Protein AF-A0A920L486-F1 (afdb_monomer)

Secondary structure (DSSP, 8-state):
--TT-TT--EEEEEEEEEETTEEEEEEEEEE-GGGG-----------

Nearest PDB structures (foldseek):
  4rnd-assembly1_C  TM=5.799E-01  e=6.461E+00  Saccharomyces cerevisiae S288C
  5d80-assembly1_G  TM=4.880E-01  e=8.951E+00  Saccharomyces cerevisiae S288C
  7a5k-assembly1_a3  TM=4.281E-01  e=6.896E+00  Homo sapiens

Sequence (47 aa):
MPLHTLRADVDYGLAEANTTYGVIGVKAWVLGVKCLIPKIRTQSKRQ

Mean predicted aligned error: 11.52 Å

Solvent-accessible surface area (backbone atoms only — not comparable to full-atom values): 3434 Å² total; per-residue (Å²): 129,77,85,85,46,96,83,59,59,63,52,81,49,80,48,77,46,84,49,101,90,46,78,46,81,45,81,52,79,47,78,54,73,78,81,77,60,81,80,79,80,77,78,70,87,74,132

Structure (mmCIF, N/CA/C/O backbone):
data_AF-A0A920L486-F1
#
_entry.id   AF-A0A920L486-F1
#
loop_
_atom_site.group_PDB
_atom_site.id
_atom_site.type_symbol
_atom_site.label_atom_id
_atom_site.label_alt_id
_atom_site.label_comp_id
_atom_site.label_asy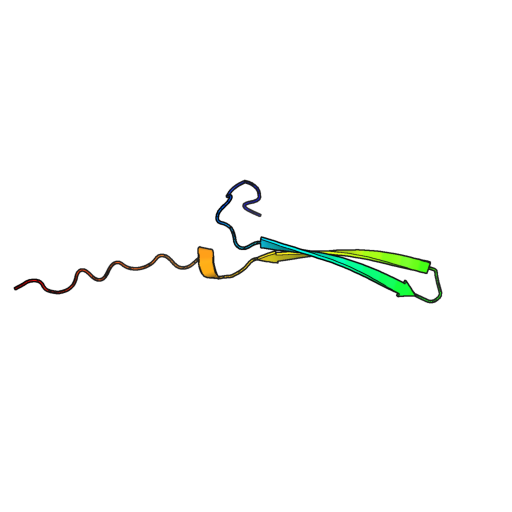m_id
_atom_site.label_entity_id
_atom_site.label_seq_id
_atom_site.pdbx_PDB_ins_code
_atom_site.Cartn_x
_atom_site.Cartn_y
_atom_site.Cartn_z
_atom_site.occupancy
_atom_site.B_iso_or_equiv
_atom_site.auth_seq_id
_atom_site.auth_comp_id
_atom_site.auth_asym_id
_atom_site.auth_atom_id
_atom_site.pdbx_PDB_model_num
ATOM 1 N N . MET A 1 1 ? 14.323 2.859 -3.989 1.00 58.38 1 MET A N 1
ATOM 2 C CA . MET A 1 1 ? 13.225 2.578 -4.939 1.00 58.38 1 MET A CA 1
ATOM 3 C C . MET A 1 1 ? 13.450 3.451 -6.165 1.00 58.38 1 MET A C 1
ATOM 5 O O . MET A 1 1 ? 13.536 4.661 -5.975 1.00 58.38 1 MET A O 1
ATOM 9 N N . PRO A 1 2 ? 13.623 2.903 -7.377 1.00 53.38 2 PRO A N 1
ATOM 10 C CA . PRO A 1 2 ? 13.762 3.694 -8.599 1.00 53.38 2 PRO A CA 1
ATOM 11 C C . PRO A 1 2 ? 12.404 4.326 -8.959 1.00 53.38 2 PRO A C 1
ATOM 13 O O . PRO A 1 2 ? 11.716 3.890 -9.870 1.00 53.38 2 PRO A O 1
ATOM 16 N N . LEU A 1 3 ? 11.989 5.340 -8.196 1.00 59.22 3 LEU A N 1
ATOM 17 C CA . LEU A 1 3 ? 10.710 6.053 -8.340 1.00 59.22 3 LEU A CA 1
ATOM 18 C C . LEU A 1 3 ? 10.640 6.942 -9.591 1.00 59.22 3 LEU A C 1
ATOM 20 O O . LEU A 1 3 ? 9.576 7.447 -9.922 1.00 59.22 3 LEU A O 1
ATOM 24 N N . HIS A 1 4 ? 11.766 7.147 -10.275 1.00 59.31 4 HIS A N 1
ATOM 25 C CA . HIS A 1 4 ? 11.883 8.084 -11.393 1.00 59.31 4 HIS A CA 1
ATOM 26 C C . HIS A 1 4 ? 11.992 7.397 -12.764 1.00 59.31 4 HIS A C 1
ATOM 28 O O . HIS A 1 4 ? 12.212 8.057 -13.779 1.00 59.31 4 HIS A O 1
ATOM 34 N N . THR A 1 5 ? 11.873 6.066 -12.813 1.00 61.09 5 THR A N 1
ATOM 35 C CA . THR A 1 5 ? 12.013 5.280 -14.043 1.00 61.09 5 THR A CA 1
ATOM 36 C C . THR A 1 5 ? 10.629 4.825 -14.512 1.00 61.09 5 THR A C 1
ATOM 38 O O . THR A 1 5 ? 10.101 3.844 -14.008 1.00 61.09 5 THR A O 1
ATOM 41 N N . LEU A 1 6 ? 10.052 5.497 -15.517 1.00 60.22 6 LEU A N 1
ATOM 42 C CA . LEU A 1 6 ? 8.723 5.212 -16.114 1.00 60.22 6 LEU A CA 1
ATOM 43 C C . LEU A 1 6 ? 8.525 3.772 -16.651 1.00 60.22 6 LEU A C 1
ATOM 45 O O . LEU A 1 6 ? 7.441 3.417 -17.097 1.00 60.22 6 LEU A O 1
ATOM 49 N N . ARG A 1 7 ? 9.579 2.948 -16.652 1.00 57.50 7 ARG A N 1
ATOM 50 C CA . ARG A 1 7 ? 9.588 1.537 -17.075 1.00 57.50 7 ARG A CA 1
ATOM 51 C C . ARG A 1 7 ? 9.701 0.544 -15.912 1.00 57.50 7 ARG A C 1
ATOM 53 O O . ARG A 1 7 ? 9.837 -0.652 -16.165 1.00 57.50 7 ARG A O 1
ATOM 60 N N . ALA A 1 8 ? 9.707 1.020 -14.670 1.00 61.78 8 ALA A N 1
ATOM 61 C CA . ALA A 1 8 ? 9.705 0.160 -13.499 1.00 61.78 8 ALA A CA 1
ATOM 62 C C . ALA A 1 8 ? 8.285 -0.373 -13.253 1.00 61.78 8 ALA A C 1
ATOM 64 O O . ALA A 1 8 ? 7.333 0.398 -13.172 1.00 61.78 8 ALA A O 1
ATOM 65 N N . ASP A 1 9 ? 8.170 -1.696 -13.153 1.00 63.66 9 ASP A N 1
ATOM 66 C CA . ASP A 1 9 ? 6.943 -2.424 -12.815 1.00 63.66 9 ASP A CA 1
ATOM 67 C C . ASP A 1 9 ? 6.710 -2.269 -11.301 1.00 63.66 9 ASP A C 1
ATOM 69 O O . ASP A 1 9 ? 7.191 -3.076 -10.497 1.00 63.66 9 ASP A O 1
ATOM 73 N N . VAL A 1 10 ? 6.146 -1.126 -10.899 1.00 70.25 10 VAL A N 1
ATOM 74 C CA . VAL A 1 10 ? 5.861 -0.794 -9.497 1.00 70.25 10 VAL A CA 1
ATOM 75 C C . VAL A 1 10 ? 4.357 -0.710 -9.318 1.00 70.25 10 VAL A C 1
ATOM 77 O O . VAL A 1 10 ? 3.735 0.272 -9.725 1.00 70.25 10 VAL A O 1
ATOM 80 N N . ASP A 1 11 ? 3.788 -1.722 -8.674 1.00 74.38 11 ASP A N 1
ATOM 81 C CA . ASP A 1 11 ? 2.370 -1.746 -8.349 1.00 74.38 11 ASP A CA 1
ATOM 82 C C . ASP A 1 11 ? 2.131 -1.010 -7.030 1.00 74.38 11 ASP A C 1
ATOM 84 O O . ASP A 1 11 ? 2.763 -1.281 -5.998 1.00 74.38 11 ASP A O 1
ATOM 88 N N . TYR A 1 12 ? 1.214 -0.046 -7.080 1.00 77.06 12 TYR A N 1
ATOM 89 C CA . TYR A 1 12 ? 0.791 0.736 -5.931 1.00 77.06 12 TYR A CA 1
ATOM 90 C C . TYR A 1 12 ? -0.590 0.288 -5.462 1.00 77.06 12 TYR A C 1
ATOM 92 O O . TYR A 1 12 ? -1.567 0.414 -6.198 1.00 77.06 12 TYR A O 1
ATOM 100 N N . GLY A 1 13 ? -0.668 -0.201 -4.224 1.00 77.94 13 GLY A N 1
ATOM 101 C CA . GLY A 1 13 ? -1.919 -0.609 -3.592 1.00 77.94 13 GLY A CA 1
ATOM 102 C C . GLY A 1 13 ? -2.204 0.207 -2.337 1.00 77.94 13 GLY A C 1
ATOM 103 O O . GLY A 1 13 ? -1.341 0.348 -1.465 1.00 77.94 13 GLY A O 1
ATOM 104 N N . LEU A 1 14 ? -3.431 0.719 -2.243 1.00 82.44 14 LEU A N 1
ATOM 105 C CA . LEU A 1 14 ? -4.010 1.252 -1.014 1.00 82.44 14 LEU A CA 1
ATOM 106 C C . LEU A 1 14 ? -5.068 0.273 -0.521 1.00 82.44 14 LEU A C 1
ATOM 108 O O . LEU A 1 14 ? -5.954 -0.107 -1.284 1.00 82.44 14 LEU A O 1
ATOM 112 N N . ALA A 1 15 ? -4.970 -0.124 0.743 1.00 83.62 15 ALA A N 1
ATOM 113 C CA . ALA A 1 15 ? -5.980 -0.939 1.399 1.00 83.62 15 ALA A CA 1
ATOM 114 C C . ALA A 1 15 ? -6.319 -0.341 2.765 1.00 83.62 15 ALA A C 1
ATOM 116 O O . ALA A 1 15 ? -5.435 0.101 3.502 1.00 83.62 15 ALA A O 1
ATOM 117 N N . GLU A 1 16 ? -7.604 -0.345 3.099 1.00 86.50 16 GLU A N 1
ATOM 118 C CA . GLU A 1 16 ? -8.111 0.088 4.398 1.00 86.50 16 GLU A CA 1
ATOM 119 C C . GLU A 1 16 ? -8.474 -1.148 5.221 1.00 86.50 16 GLU A C 1
ATOM 121 O O . GLU A 1 16 ? -9.241 -2.004 4.778 1.00 86.50 16 GLU A O 1
ATOM 126 N N . ALA A 1 17 ? -7.901 -1.266 6.418 1.00 84.19 17 ALA A N 1
ATOM 127 C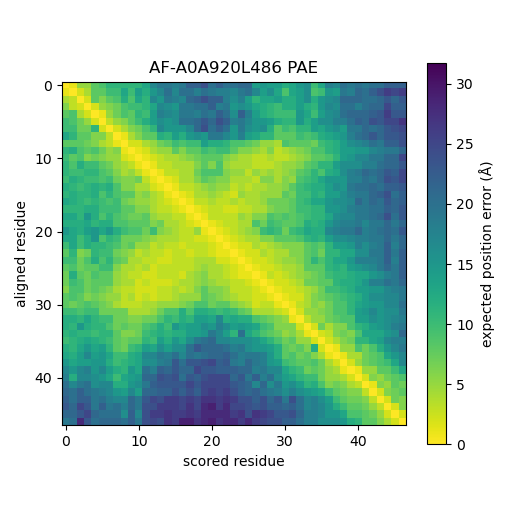 CA . ALA A 1 17 ? -8.223 -2.329 7.358 1.00 84.19 17 ALA A CA 1
ATOM 128 C C . ALA A 1 17 ? -9.182 -1.794 8.428 1.00 84.19 17 ALA A C 1
ATOM 130 O O . ALA A 1 17 ? -8.801 -0.954 9.246 1.00 84.19 17 ALA A O 1
ATOM 131 N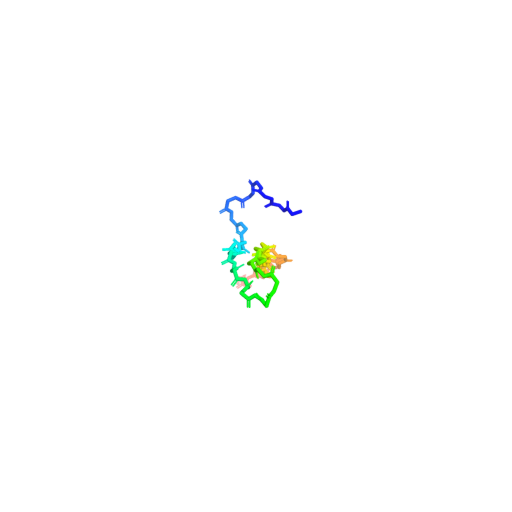 N . ASN A 1 18 ? -10.414 -2.307 8.442 1.00 89.56 18 ASN A N 1
ATOM 132 C CA . ASN A 1 18 ? -11.387 -2.013 9.493 1.00 89.56 18 ASN A CA 1
ATOM 133 C C . ASN A 1 18 ? -11.120 -2.898 10.709 1.00 89.56 18 ASN A C 1
ATOM 135 O O . ASN A 1 18 ? -11.334 -4.109 10.674 1.00 89.56 18 ASN A O 1
ATOM 139 N N . THR A 1 19 ? -10.667 -2.283 11.794 1.00 89.56 19 THR A N 1
ATOM 140 C CA . THR A 1 19 ? -10.430 -2.945 13.077 1.00 89.56 19 THR A CA 1
ATOM 141 C C . THR A 1 19 ? -11.407 -2.427 14.126 1.00 89.56 19 THR A C 1
ATOM 143 O O . THR A 1 19 ? -12.005 -1.363 13.969 1.00 89.56 19 THR A O 1
ATOM 146 N N . THR A 1 20 ? -11.551 -3.150 15.236 1.00 87.88 20 THR A N 1
ATOM 147 C CA . THR A 1 20 ? -12.425 -2.773 16.362 1.00 87.88 20 THR A CA 1
ATOM 148 C C . THR A 1 20 ? -12.109 -1.385 16.937 1.00 87.88 20 THR A C 1
ATOM 150 O O . THR A 1 20 ? -12.967 -0.763 17.553 1.00 87.88 20 THR A O 1
ATOM 153 N N . TYR A 1 21 ? -10.887 -0.890 16.718 1.00 87.06 21 TYR A N 1
ATOM 154 C CA . TYR A 1 21 ? -10.405 0.405 17.200 1.00 87.06 21 TYR A CA 1
ATOM 155 C C . TYR A 1 21 ? -10.417 1.508 16.129 1.00 87.06 21 TYR A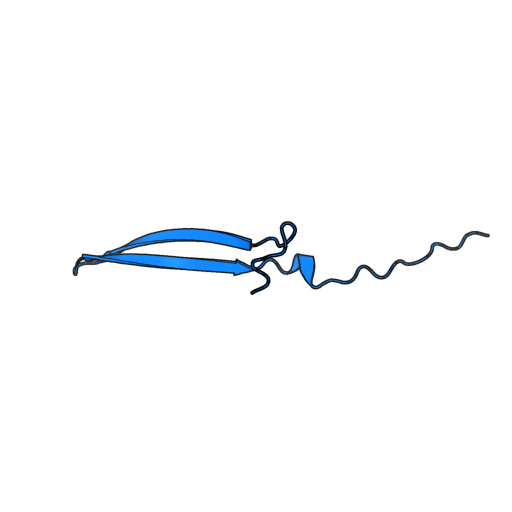 C 1
ATOM 157 O O . TYR A 1 21 ? -10.029 2.637 16.421 1.00 87.06 21 TYR A O 1
ATOM 165 N N . GLY A 1 22 ? -10.855 1.207 14.902 1.00 90.12 22 GLY A N 1
ATOM 166 C CA . GLY A 1 22 ? -10.929 2.164 13.799 1.00 90.12 22 GLY 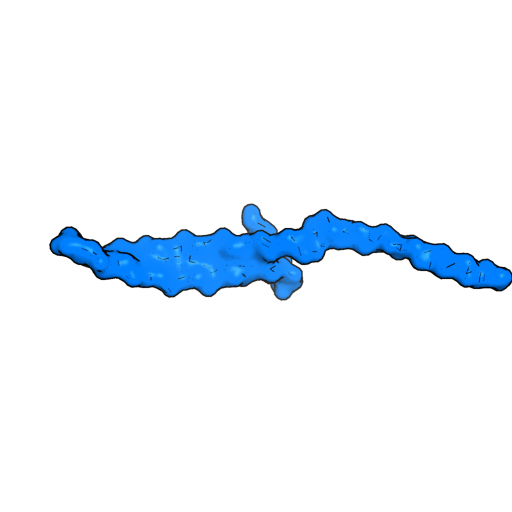A CA 1
ATOM 167 C C . GLY A 1 22 ? -10.335 1.646 12.491 1.00 90.12 22 GLY A C 1
ATOM 168 O O . GLY A 1 22 ? -10.073 0.451 12.324 1.00 90.12 22 GLY A O 1
ATOM 169 N N . VAL A 1 23 ? -10.127 2.572 11.554 1.00 89.00 23 VAL A N 1
ATOM 170 C CA . VAL A 1 23 ? -9.632 2.288 10.201 1.00 89.00 23 VAL A CA 1
ATOM 171 C C . VAL A 1 23 ? -8.132 2.556 10.126 1.00 89.00 23 VAL A C 1
ATOM 173 O O . VAL A 1 23 ? -7.681 3.669 10.395 1.00 89.00 23 VAL A O 1
ATOM 176 N N . ILE A 1 24 ? -7.353 1.543 9.749 1.00 89.38 24 ILE A N 1
ATOM 177 C CA . ILE A 1 24 ? -5.909 1.662 9.522 1.00 89.38 24 ILE A CA 1
ATOM 178 C C . ILE A 1 24 ? -5.655 1.642 8.016 1.00 89.38 24 ILE A C 1
ATOM 180 O O . ILE A 1 24 ? -5.981 0.669 7.336 1.00 89.38 24 ILE A O 1
ATOM 184 N N . GLY A 1 25 ? -5.050 2.708 7.494 1.00 89.00 25 GLY A N 1
ATOM 185 C CA . GLY A 1 25 ? -4.622 2.776 6.098 1.00 89.00 25 GLY A CA 1
ATOM 186 C C . GLY A 1 25 ? -3.267 2.099 5.901 1.00 89.00 25 GLY A C 1
ATOM 187 O O . GLY A 1 25 ? -2.276 2.504 6.510 1.00 89.00 25 GLY A O 1
ATOM 188 N N . VAL A 1 26 ? -3.206 1.094 5.028 1.00 84.81 26 VAL A N 1
ATOM 189 C CA . VAL A 1 26 ? -1.964 0.413 4.650 1.00 84.81 26 VAL A CA 1
ATOM 190 C C . VAL A 1 26 ? -1.579 0.815 3.233 1.00 84.81 26 VAL A C 1
ATOM 192 O O . VAL A 1 26 ? -2.351 0.673 2.283 1.00 84.81 26 VAL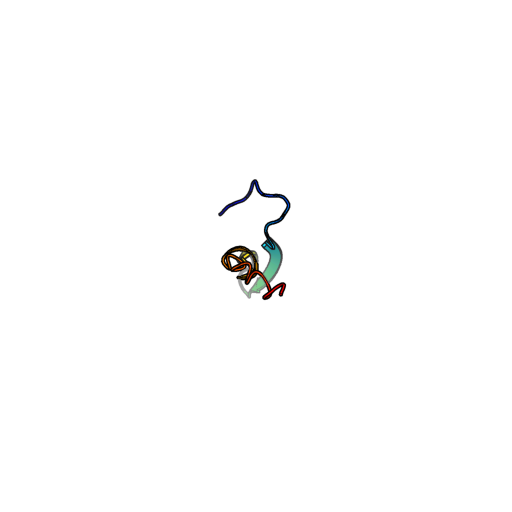 A O 1
ATOM 195 N N . LYS A 1 27 ? -0.348 1.310 3.102 1.00 87.25 27 LYS A N 1
ATOM 196 C CA . LYS A 1 27 ? 0.266 1.693 1.834 1.00 87.25 27 LYS A CA 1
ATOM 197 C C . LYS A 1 27 ? 1.411 0.737 1.539 1.00 87.25 27 LYS A C 1
ATOM 199 O O . LYS A 1 27 ? 2.409 0.739 2.257 1.00 87.25 27 LYS A O 1
ATOM 204 N N . ALA A 1 28 ? 1.269 -0.066 0.491 1.00 83.56 28 ALA A N 1
ATOM 205 C CA . ALA A 1 28 ? 2.289 -1.022 0.083 1.00 83.56 28 ALA A CA 1
ATOM 206 C C . ALA A 1 28 ? 2.798 -0.711 -1.327 1.00 83.56 28 ALA A C 1
ATOM 208 O O . ALA A 1 28 ? 2.044 -0.288 -2.206 1.00 83.56 28 ALA A O 1
ATOM 209 N N . TRP A 1 29 ? 4.094 -0.942 -1.528 1.00 82.88 29 TRP A N 1
ATOM 210 C CA . TRP A 1 29 ? 4.749 -0.880 -2.829 1.00 82.88 29 TRP A CA 1
ATOM 211 C C . TRP A 1 29 ? 5.306 -2.257 -3.159 1.00 82.88 29 TRP A C 1
ATOM 213 O O . TRP A 1 29 ? 6.126 -2.783 -2.403 1.00 82.88 29 TRP A O 1
ATOM 223 N N . VAL A 1 30 ? 4.877 -2.829 -4.282 1.00 80.50 30 VAL A N 1
ATOM 224 C CA . VAL A 1 30 ? 5.408 -4.098 -4.788 1.00 80.50 30 VAL A CA 1
ATOM 225 C C . VAL A 1 30 ? 6.321 -3.796 -5.968 1.00 80.50 30 VAL A C 1
ATOM 227 O O . VAL A 1 30 ? 5.932 -3.106 -6.906 1.00 80.50 30 VAL A O 1
ATOM 230 N N . LEU A 1 31 ? 7.560 -4.286 -5.905 1.00 81.50 31 LEU A N 1
ATOM 231 C CA . LEU A 1 31 ? 8.520 -4.177 -7.001 1.00 81.50 31 LEU A CA 1
ATOM 232 C C . LEU A 1 31 ? 8.597 -5.499 -7.769 1.00 81.50 31 LEU A C 1
ATOM 234 O O . LEU A 1 31 ? 9.016 -6.516 -7.212 1.00 81.50 31 LEU A O 1
ATOM 238 N N . GLY A 1 32 ? 8.265 -5.473 -9.061 1.00 74.25 32 GLY A N 1
ATOM 239 C CA . GLY A 1 32 ? 8.406 -6.619 -9.955 1.00 74.25 32 GLY A CA 1
ATOM 240 C C . GLY A 1 32 ? 9.867 -6.930 -10.313 1.00 74.25 32 GLY A 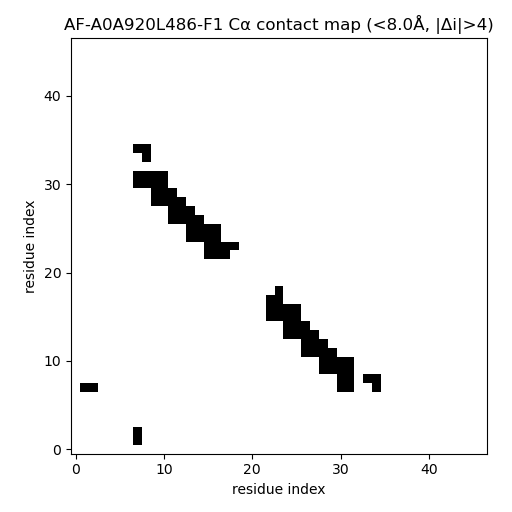C 1
ATOM 241 O O . GLY A 1 32 ? 10.6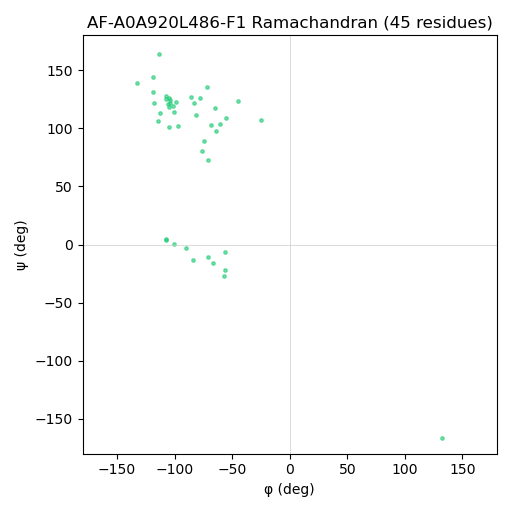52 -6.054 -10.680 1.00 74.25 32 GLY A O 1
ATOM 242 N N . VAL A 1 33 ? 10.238 -8.214 -10.280 1.00 75.00 33 VAL A N 1
ATOM 243 C CA . VAL A 1 33 ? 11.616 -8.716 -10.512 1.00 75.00 33 VAL A CA 1
ATOM 244 C C . VAL A 1 33 ? 12.113 -8.503 -11.958 1.00 75.00 33 VAL A C 1
ATOM 246 O O . VAL A 1 33 ? 13.311 -8.549 -12.238 1.00 75.00 33 VAL A O 1
ATOM 249 N N . LYS A 1 34 ? 11.209 -8.210 -12.899 1.00 63.53 34 LYS A N 1
ATOM 250 C CA . LYS A 1 34 ? 11.460 -8.129 -14.350 1.00 63.53 34 LYS A CA 1
ATOM 251 C C . LYS A 1 34 ? 12.557 -7.138 -14.764 1.00 63.53 34 LYS A C 1
ATOM 253 O O . LYS A 1 34 ? 13.188 -7.337 -15.799 1.00 63.53 34 LYS A O 1
ATOM 258 N N . CYS A 1 35 ? 12.798 -6.091 -13.975 1.00 60.34 35 CYS A N 1
ATOM 259 C CA . CYS A 1 35 ? 13.785 -5.054 -14.295 1.00 60.34 35 CYS A CA 1
ATOM 260 C C . CYS A 1 35 ? 15.229 -5.417 -13.894 1.00 60.34 35 CYS A C 1
ATOM 262 O O . CYS A 1 35 ? 16.164 -4.755 -14.337 1.00 60.34 35 CYS A O 1
ATOM 264 N N . LEU A 1 36 ? 15.434 -6.455 -13.076 1.00 67.88 36 LEU A N 1
ATOM 265 C CA . LEU A 1 36 ? 16.768 -6.834 -12.589 1.00 67.88 36 LEU A CA 1
ATOM 266 C C . LEU A 1 36 ? 17.487 -7.841 -13.495 1.00 67.88 36 LEU A C 1
ATOM 268 O O . LEU A 1 36 ? 18.630 -8.190 -13.220 1.00 67.88 36 LEU A O 1
ATOM 272 N N . ILE A 1 37 ? 16.842 -8.311 -14.567 1.00 64.50 37 ILE A N 1
ATOM 273 C CA . ILE A 1 37 ? 17.402 -9.343 -15.443 1.00 64.50 37 ILE A CA 1
ATOM 274 C C . ILE A 1 37 ? 18.054 -8.674 -16.663 1.00 64.50 37 ILE A C 1
ATOM 276 O O . ILE A 1 37 ? 17.344 -8.296 -17.604 1.00 64.50 37 ILE A O 1
ATOM 280 N N . PRO A 1 38 ? 19.392 -8.535 -16.713 1.00 64.88 38 PRO A N 1
ATOM 281 C CA . PRO A 1 38 ? 20.062 -8.175 -17.952 1.00 64.88 38 PRO A CA 1
ATOM 282 C C . PRO A 1 38 ? 19.856 -9.309 -18.966 1.00 64.88 38 PRO A C 1
ATOM 284 O O . PRO A 1 38 ? 20.289 -10.442 -18.757 1.00 64.88 38 PRO A O 1
ATOM 287 N N . LYS A 1 39 ? 19.181 -9.023 -20.087 1.00 69.25 39 LYS A N 1
ATOM 288 C CA . LYS A 1 39 ? 19.107 -9.969 -21.207 1.00 69.25 39 LYS A CA 1
ATOM 289 C C . LYS A 1 39 ? 20.494 -10.088 -21.837 1.00 69.25 39 LYS A C 1
ATOM 291 O O . LYS A 1 39 ? 20.904 -9.222 -22.606 1.00 69.25 39 LYS A O 1
ATOM 296 N N . ILE A 1 40 ? 21.195 -11.176 -21.535 1.00 68.38 40 ILE A N 1
ATOM 297 C CA . ILE A 1 40 ? 22.348 -11.642 -22.313 1.00 68.38 40 ILE A CA 1
ATOM 298 C C . ILE A 1 40 ? 21.899 -11.813 -23.766 1.00 68.38 40 ILE A C 1
ATOM 300 O O . ILE A 1 40 ? 21.099 -12.688 -24.098 1.00 68.38 40 ILE A O 1
ATOM 304 N N . ARG A 1 41 ? 22.372 -10.926 -24.643 1.00 61.31 41 ARG A N 1
ATOM 305 C CA . ARG A 1 41 ? 22.128 -11.014 -26.081 1.00 61.31 41 ARG A CA 1
ATOM 306 C C . ARG A 1 41 ? 23.012 -12.127 -26.633 1.00 61.31 41 ARG A C 1
ATOM 308 O O . ARG A 1 41 ? 24.137 -11.872 -27.049 1.00 61.31 41 ARG A O 1
ATOM 315 N N . THR A 1 42 ? 22.503 -13.355 -26.640 1.00 61.38 42 THR A N 1
ATOM 316 C CA . THR A 1 42 ? 23.111 -14.454 -27.394 1.00 61.38 42 THR A CA 1
ATOM 317 C C . THR A 1 42 ? 23.025 -14.092 -28.872 1.00 61.38 42 THR A C 1
ATOM 319 O O . THR A 1 42 ? 21.976 -14.224 -29.502 1.00 61.38 42 THR A O 1
ATOM 322 N N . GLN A 1 43 ? 24.113 -13.547 -29.415 1.00 62.56 43 GLN A N 1
ATOM 323 C CA . GLN A 1 43 ? 24.288 -13.392 -30.853 1.00 62.56 43 GLN A CA 1
ATOM 324 C C . GLN A 1 43 ? 24.243 -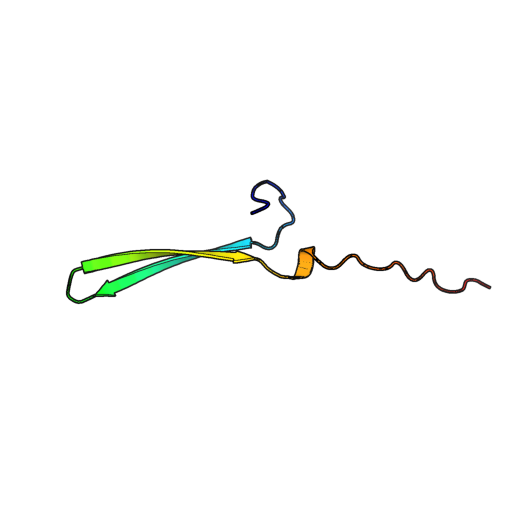14.799 -31.451 1.00 62.56 43 GLN A C 1
ATOM 326 O O . GLN A 1 43 ? 25.166 -15.597 -31.300 1.00 62.56 43 GLN A O 1
ATOM 331 N N . SER A 1 44 ? 23.104 -15.115 -32.064 1.00 55.22 44 SER A N 1
ATOM 332 C CA . SER A 1 44 ? 22.937 -16.247 -32.961 1.00 55.22 44 SER A CA 1
ATOM 333 C C . SER A 1 44 ? 24.123 -16.296 -33.911 1.00 55.22 44 SER A C 1
ATOM 335 O O . SER A 1 44 ? 24.346 -15.336 -34.649 1.00 55.22 44 SER A O 1
ATOM 337 N N . LYS A 1 45 ? 24.817 -17.441 -33.910 1.00 60.12 45 LYS A N 1
ATOM 338 C CA . LYS A 1 45 ? 25.537 -17.989 -35.063 1.00 60.12 45 LYS A CA 1
ATOM 339 C C . LYS A 1 45 ? 24.903 -17.457 -36.351 1.00 60.12 45 LYS A C 1
ATOM 341 O O . LYS A 1 45 ? 23.781 -17.835 -36.687 1.00 60.12 45 LYS A O 1
ATOM 346 N N . ARG A 1 46 ? 25.591 -16.548 -37.031 1.00 47.72 46 ARG A N 1
ATOM 347 C CA . ARG A 1 46 ? 25.453 -16.388 -38.471 1.00 47.72 46 ARG A CA 1
ATOM 348 C C . ARG A 1 46 ? 26.701 -17.022 -39.052 1.00 47.72 46 ARG A C 1
ATOM 350 O O . ARG A 1 46 ? 27.805 -16.721 -38.604 1.00 47.72 46 ARG A O 1
ATOM 357 N N . GLN A 1 47 ? 26.427 -18.012 -39.891 1.00 46.75 47 GLN A N 1
ATOM 358 C CA . GLN A 1 47 ? 27.359 -18.650 -40.805 1.00 46.75 47 GLN A CA 1
ATOM 359 C C . GLN A 1 47 ? 28.135 -17.601 -41.599 1.00 46.75 47 GLN A C 1
ATOM 361 O O . GLN A 1 47 ? 27.564 -16.506 -41.821 1.00 46.75 47 GLN A O 1
#

pLDDT: mean 72.04, std 12.73, range [46.75, 90.12]

Foldseek 3Di:
DPPPDPPWPKDWDWDWDQDPVGIDIDTDIDGDPVVVDDPPPPPPDDD

Radius of gyration: 19.66 Å; Cα contacts (8 Å, |Δi|>4): 42; chains: 1; bounding box: 40×27×58 Å